Protein AF-V4A4U0-F1 (afdb_monomer)

Organism: Lottia gigantea (NCBI:txid225164)

Mean predicted aligned error: 4.04 Å

Solvent-accessible surface area (backbone atoms only — not comparable to full-atom values): 6486 Å² total; per-residue (Å²): 119,60,67,69,60,18,45,53,51,16,53,51,46,41,58,28,31,86,70,46,93,66,57,45,63,64,57,49,48,54,53,67,73,70,49,55,46,71,39,45,47,49,17,46,56,42,26,28,71,74,68,74,44,55,65,66,59,54,42,62,77,62,48,65,70,68,62,33,55,50,54,50,49,48,54,38,43,41,74,38,45,69,58,42,51,51,51,51,47,50,62,26,56,70,50,96,63,65,43,54,73,61,41,52,52,48,54,68,76,31,53,88,76,73,72,116

Sequence (116 aa):
IDRDQAQQDAEKLYAAGEQKFGTDESAFIEVLALRNFYQLTAVFDEYQKLAGKDILESIDSEMSGNIESGLKAIVRSARNRPEYFAYKLYKAMRLAGTNDSTLIRIIVSRSEVILI

pLDDT: mean 92.98, std 7.69, range [46.5, 98.5]

InterPro domains:
  IPR001464 Annexin [PR00196] (13-39)
  IPR001464 Annexin [PR00196] (93-113)
  IPR018502 Annexin repeat [PF00191] (8-74)
  IPR018502 Annexin repeat [PF00191] (84-112)
  IPR018502 Annexin repeat [PS51897] (4-76)
  IPR018502 Annexin repeat [PS51897] (80-116)
  IPR018502 Annexin repeat [SM00335] (22-74)
  IPR037104 Annexin superfamily [G3DSA:1.10.220.10] (1-80)
  IPR037104 Annexin superfamily [G3DSA:1.10.220.10] (81-115)
  IPR037104 Annexin superfamily [SSF47874] (1-114)

Structure (mmCIF, N/CA/C/O backbone):
data_AF-V4A4U0-F1
#
_entry.id   AF-V4A4U0-F1
#
loop_
_atom_site.group_PDB
_atom_site.id
_atom_site.type_symbol
_atom_site.label_atom_id
_atom_site.label_alt_id
_atom_site.label_comp_id
_atom_site.label_asym_id
_atom_site.label_entity_id
_atom_site.label_seq_id
_atom_site.pdbx_PDB_ins_code
_atom_site.Cartn_x
_atom_site.Cartn_y
_atom_site.Cartn_z
_atom_site.occupancy
_atom_site.B_iso_or_equiv
_atom_site.auth_seq_id
_atom_site.auth_comp_id
_atom_site.auth_asym_id
_atom_site.auth_atom_id
_atom_site.pdbx_PDB_model_num
ATOM 1 N N . ILE A 1 1 ? -0.250 -17.536 7.000 1.00 90.06 1 ILE A N 1
ATOM 2 C CA . ILE A 1 1 ? -1.282 -16.483 7.120 1.00 90.06 1 ILE A CA 1
ATOM 3 C C . ILE A 1 1 ? -1.871 -16.648 8.504 1.00 90.06 1 ILE A C 1
ATOM 5 O O . ILE A 1 1 ? -2.295 -17.754 8.816 1.00 90.06 1 ILE A O 1
ATOM 9 N N . ASP A 1 2 ? -1.815 -15.605 9.317 1.00 97.06 2 ASP A N 1
ATOM 10 C CA . ASP A 1 2 ? -2.394 -15.560 10.658 1.00 97.06 2 ASP A CA 1
ATOM 11 C C . ASP A 1 2 ? -3.747 -14.841 10.568 1.00 97.06 2 ASP A C 1
ATOM 13 O O . ASP A 1 2 ? -3.808 -13.687 10.142 1.00 97.06 2 ASP A O 1
ATOM 17 N N . ARG A 1 3 ? -4.843 -15.547 10.859 1.00 96.56 3 ARG A N 1
ATOM 18 C CA . ARG A 1 3 ? -6.201 -15.011 10.671 1.00 96.56 3 ARG A CA 1
ATOM 19 C C . ARG A 1 3 ? -6.577 -14.009 11.757 1.00 96.56 3 ARG A C 1
ATOM 21 O O . ARG A 1 3 ? -7.183 -12.994 11.429 1.00 96.56 3 ARG A O 1
ATOM 28 N N . ASP A 1 4 ? -6.147 -14.244 12.989 1.00 97.50 4 ASP A N 1
ATOM 29 C CA . ASP A 1 4 ? -6.439 -13.355 14.112 1.00 97.50 4 ASP A CA 1
ATOM 30 C C . ASP A 1 4 ? -5.676 -12.040 13.941 1.00 97.50 4 ASP A C 1
ATOM 32 O O . ASP A 1 4 ? -6.248 -10.960 14.079 1.00 97.50 4 ASP A O 1
ATOM 36 N N . GLN A 1 5 ? -4.407 -12.111 13.519 1.00 97.69 5 GLN A N 1
ATOM 37 C CA . GLN A 1 5 ? -3.636 -10.913 13.185 1.00 97.69 5 GLN A CA 1
ATOM 38 C C . GLN A 1 5 ? -4.231 -10.166 11.985 1.00 97.69 5 GLN A C 1
ATOM 40 O O . GLN A 1 5 ? -4.203 -8.938 11.961 1.00 97.69 5 GLN A O 1
ATOM 45 N N . ALA A 1 6 ? -4.768 -10.880 10.987 1.00 98.25 6 ALA A N 1
ATOM 46 C CA . ALA A 1 6 ? -5.408 -10.242 9.837 1.00 98.25 6 ALA A CA 1
ATOM 47 C C . ALA A 1 6 ? -6.650 -9.443 10.249 1.00 98.25 6 ALA A C 1
ATOM 49 O O . ALA A 1 6 ? -6.823 -8.315 9.791 1.00 98.25 6 ALA A O 1
ATOM 50 N N . GLN A 1 7 ? -7.467 -10.004 11.141 1.00 98.19 7 GLN A N 1
ATOM 51 C CA . GLN A 1 7 ? -8.622 -9.313 11.700 1.00 98.19 7 GLN A CA 1
ATOM 52 C C . GLN A 1 7 ? -8.195 -8.092 12.527 1.00 98.19 7 GLN A C 1
ATOM 54 O O . GLN A 1 7 ? -8.714 -7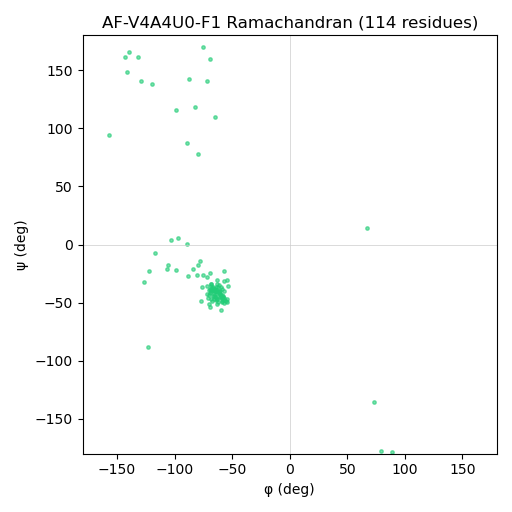.003 12.302 1.00 98.19 7 GLN A O 1
ATOM 59 N N . GLN A 1 8 ? -7.209 -8.234 13.418 1.00 98.25 8 GLN A N 1
ATOM 60 C CA . GLN A 1 8 ? -6.710 -7.117 14.234 1.00 98.25 8 GLN A CA 1
ATOM 61 C C . GLN A 1 8 ? -6.141 -5.977 13.380 1.00 98.25 8 GLN A C 1
ATOM 63 O O . GLN A 1 8 ? -6.403 -4.803 13.637 1.00 98.25 8 GLN A O 1
ATOM 68 N N . ASP A 1 9 ? -5.370 -6.309 12.343 1.00 98.38 9 ASP A N 1
ATOM 69 C CA . ASP A 1 9 ? -4.825 -5.319 11.415 1.00 98.38 9 ASP A CA 1
ATOM 70 C C . ASP A 1 9 ? -5.948 -4.629 10.621 1.00 98.38 9 ASP A C 1
ATOM 72 O O . ASP A 1 9 ? -5.894 -3.419 10.406 1.00 98.38 9 ASP A O 1
ATOM 76 N N . ALA A 1 10 ? -6.986 -5.366 10.214 1.00 98.12 10 ALA A N 1
ATOM 77 C CA . ALA A 1 10 ? -8.143 -4.805 9.520 1.00 98.12 10 ALA A CA 1
ATOM 78 C C . ALA A 1 10 ? -8.953 -3.855 10.418 1.00 98.12 10 ALA A C 1
ATOM 80 O O . ALA A 1 10 ? -9.296 -2.754 9.988 1.00 98.12 10 ALA A O 1
ATOM 81 N N . GLU A 1 11 ? -9.196 -4.234 11.674 1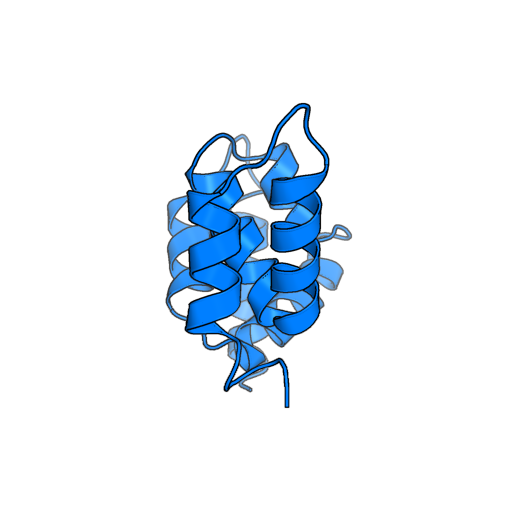.00 97.81 11 GLU A N 1
ATOM 82 C CA . GLU A 1 11 ? -9.831 -3.378 12.684 1.00 97.81 11 GLU A CA 1
ATOM 83 C C . GLU A 1 11 ? -9.005 -2.110 12.932 1.00 97.81 11 GLU A C 1
ATOM 85 O O . GLU A 1 11 ? -9.552 -1.006 12.958 1.00 97.81 11 GLU A O 1
ATOM 90 N N . LYS A 1 12 ? -7.674 -2.243 13.024 1.00 97.56 12 LYS A N 1
ATOM 91 C CA . LYS A 1 12 ? -6.752 -1.109 13.158 1.00 97.56 12 LYS A CA 1
ATOM 92 C C . LYS A 1 12 ? -6.844 -0.155 11.969 1.00 97.56 12 LYS A C 1
ATOM 94 O O . LYS A 1 12 ? -6.915 1.052 12.178 1.00 97.56 12 LYS A O 1
ATOM 99 N N . LEU A 1 13 ? -6.865 -0.667 10.737 1.00 97.12 13 LEU A N 1
ATOM 100 C CA . LEU A 1 13 ? -7.022 0.155 9.532 1.00 97.12 13 LEU A CA 1
ATOM 101 C C . LEU A 1 13 ? -8.393 0.840 9.478 1.00 97.12 13 LEU A C 1
ATOM 103 O O . LEU A 1 13 ? -8.485 2.006 9.099 1.00 97.12 13 LEU A O 1
ATOM 107 N N . TYR A 1 14 ? -9.456 0.140 9.873 1.00 96.56 14 TYR A N 1
ATOM 108 C CA . TYR A 1 14 ? -10.809 0.694 9.890 1.00 96.56 14 TYR A CA 1
ATOM 109 C C . TYR A 1 14 ? -10.931 1.834 10.910 1.00 96.56 14 TYR A C 1
ATOM 111 O O . TYR A 1 14 ? -11.398 2.923 10.575 1.00 96.56 14 TYR A O 1
ATOM 119 N N . ALA A 1 15 ? -10.399 1.632 12.118 1.00 95.81 15 ALA A N 1
ATOM 120 C CA . ALA A 1 15 ? -10.302 2.667 13.143 1.00 95.81 15 ALA A CA 1
ATOM 121 C C . ALA A 1 15 ? -9.393 3.842 12.725 1.00 95.81 15 ALA A C 1
ATOM 123 O O . ALA A 1 15 ? -9.580 4.983 13.157 1.00 95.81 15 ALA A O 1
ATOM 124 N N . ALA A 1 16 ? -8.381 3.569 11.896 1.00 94.94 16 ALA A N 1
ATOM 125 C CA . ALA A 1 16 ? -7.411 4.552 11.431 1.00 94.94 16 ALA A CA 1
ATOM 126 C C . ALA A 1 16 ? -7.896 5.444 10.277 1.00 94.94 16 ALA A C 1
ATOM 128 O O . ALA A 1 16 ? -7.290 6.496 10.073 1.00 94.94 16 ALA A O 1
ATOM 129 N N . GLY A 1 17 ? -8.953 5.057 9.567 1.00 92.75 17 GLY A N 1
ATOM 130 C CA . GLY A 1 17 ? -9.581 5.865 8.520 1.00 92.75 17 GLY A CA 1
ATOM 131 C C . GLY A 1 17 ? -11.060 6.082 8.815 1.00 92.75 17 GLY A C 1
ATOM 132 O O . GLY A 1 17 ? -11.432 7.021 9.507 1.00 92.75 17 GLY A O 1
ATOM 133 N N . GLU A 1 18 ? -11.898 5.158 8.349 1.00 91.12 18 GLU A N 1
ATOM 134 C CA . GLU A 1 18 ? -13.360 5.301 8.274 1.00 91.12 18 GLU A CA 1
ATOM 135 C C . GLU A 1 18 ? -14.075 5.599 9.619 1.00 91.12 18 GLU A C 1
ATOM 137 O O . GLU A 1 18 ? -15.180 6.136 9.606 1.00 91.12 18 GLU A O 1
ATOM 142 N N . GLN A 1 19 ? -13.494 5.282 10.789 1.00 88.94 19 GLN A N 1
ATOM 143 C CA . GLN A 1 19 ? -14.115 5.594 12.097 1.00 88.94 19 GLN A CA 1
ATOM 144 C C . GLN A 1 19 ? -13.768 6.971 12.682 1.00 88.94 19 GLN A C 1
ATOM 146 O O . GLN A 1 19 ? -14.218 7.292 13.787 1.00 88.94 19 GLN A O 1
ATOM 151 N N . LYS A 1 20 ? -12.967 7.795 12.006 1.00 86.69 20 LYS A N 1
ATOM 152 C CA . LYS A 1 20 ? -12.604 9.125 12.510 1.00 86.69 20 LYS A CA 1
ATOM 153 C C . LYS A 1 20 ? -12.600 10.175 11.409 1.00 86.69 20 LYS A C 1
ATOM 155 O O . LYS A 1 20 ? -12.650 9.877 10.227 1.00 86.69 20 LYS A O 1
ATOM 160 N N . PHE A 1 21 ? -12.584 11.437 11.831 1.00 81.75 21 PHE A N 1
ATOM 161 C CA . PHE A 1 21 ? -12.435 12.555 10.912 1.00 81.75 21 PHE A CA 1
ATOM 162 C C . PHE A 1 21 ? -10.951 12.762 10.587 1.00 81.75 21 PHE A C 1
ATOM 164 O O . PHE A 1 21 ? -10.157 13.060 11.485 1.00 81.75 21 PHE A O 1
ATOM 171 N N . GLY A 1 22 ? -10.600 12.621 9.309 1.00 80.62 22 GLY A N 1
ATOM 172 C CA . GLY A 1 22 ? -9.214 12.562 8.844 1.00 80.62 22 GLY A CA 1
ATOM 173 C C . GLY A 1 22 ? -8.599 11.179 9.059 1.00 80.62 22 GLY A C 1
ATOM 174 O O . GLY A 1 22 ? -9.250 10.275 9.568 1.00 80.62 22 GLY A O 1
ATOM 175 N N . THR A 1 23 ? -7.323 11.015 8.710 1.00 88.62 23 THR A N 1
ATOM 176 C CA . THR A 1 23 ? -6.697 9.688 8.665 1.00 88.62 23 THR A CA 1
ATOM 177 C C . THR A 1 23 ? -5.380 9.610 9.414 1.00 88.62 23 THR A C 1
ATOM 179 O O . THR A 1 23 ? -4.551 10.517 9.383 1.00 88.62 23 THR A O 1
ATOM 182 N N . ASP A 1 24 ? -5.182 8.484 10.098 1.00 91.88 24 ASP A N 1
ATOM 183 C CA . ASP A 1 24 ? -3.901 8.117 10.691 1.00 91.88 24 ASP A CA 1
ATOM 184 C C . ASP A 1 24 ? -3.073 7.332 9.681 1.00 91.88 24 ASP A C 1
ATOM 186 O O . ASP A 1 24 ? -3.082 6.101 9.619 1.00 91.88 24 ASP A O 1
ATOM 190 N N . GLU A 1 25 ? -2.339 8.098 8.882 1.00 92.25 25 GLU A N 1
ATOM 191 C CA . GLU A 1 25 ? -1.395 7.599 7.888 1.00 92.25 25 GLU A CA 1
ATOM 192 C C . GLU A 1 25 ? -0.357 6.640 8.491 1.00 92.25 25 GLU A C 1
ATOM 194 O O . GLU A 1 25 ? 0.081 5.704 7.820 1.00 92.25 25 GLU A O 1
ATOM 199 N N . SER A 1 26 ? 0.014 6.822 9.765 1.00 93.88 26 SER A N 1
ATOM 200 C CA . SER A 1 26 ? 1.042 6.003 10.415 1.00 93.88 26 SER A CA 1
ATOM 201 C C . SER A 1 26 ? 0.556 4.576 10.645 1.00 93.88 26 SER A C 1
ATOM 203 O O . SER A 1 26 ? 1.312 3.636 10.407 1.00 93.88 26 SER A O 1
ATOM 205 N N . ALA A 1 27 ? -0.711 4.391 11.025 1.00 95.44 27 ALA A N 1
ATOM 206 C CA . ALA A 1 27 ? -1.304 3.061 11.160 1.00 95.44 27 ALA A CA 1
ATOM 207 C C . ALA A 1 27 ? -1.371 2.317 9.815 1.00 95.44 27 ALA A C 1
ATOM 209 O O . ALA A 1 27 ? -1.063 1.124 9.755 1.00 95.44 27 ALA A O 1
ATOM 210 N N . PHE A 1 28 ? -1.708 3.021 8.727 1.00 96.44 28 PHE A N 1
ATOM 211 C CA . PHE A 1 28 ? -1.667 2.447 7.379 1.00 96.44 28 PHE A CA 1
ATOM 212 C C . PHE A 1 28 ? -0.244 2.057 6.980 1.00 96.44 28 PHE A C 1
ATOM 214 O O . PHE A 1 28 ? -0.028 0.938 6.517 1.00 96.44 28 PHE A O 1
ATOM 221 N N . ILE A 1 29 ? 0.741 2.935 7.192 1.00 95.75 29 ILE A N 1
ATOM 222 C CA . ILE A 1 29 ? 2.148 2.627 6.907 1.00 95.75 29 ILE A CA 1
ATOM 223 C C . ILE A 1 29 ? 2.602 1.404 7.708 1.00 95.75 29 ILE A C 1
ATOM 225 O O . ILE A 1 29 ? 3.207 0.500 7.140 1.00 95.75 29 ILE A O 1
ATOM 229 N N . GLU A 1 30 ? 2.297 1.344 9.003 1.00 96.31 30 GLU A N 1
ATOM 230 C CA . GLU A 1 30 ? 2.714 0.248 9.876 1.00 96.31 30 GLU A CA 1
ATOM 231 C C . GLU A 1 30 ? 2.186 -1.105 9.383 1.00 96.31 30 GLU A C 1
ATOM 233 O O . GLU A 1 30 ? 2.954 -2.058 9.248 1.00 96.31 30 GLU A O 1
ATOM 238 N N . VAL A 1 31 ? 0.895 -1.193 9.057 1.00 97.25 31 VAL A N 1
ATOM 239 C CA . VAL A 1 31 ? 0.302 -2.446 8.573 1.00 97.25 31 VAL A CA 1
ATOM 240 C C . VAL A 1 31 ? 0.818 -2.785 7.172 1.00 97.25 31 VAL A C 1
ATOM 242 O O . VAL A 1 31 ? 1.314 -3.892 6.950 1.00 97.25 31 VAL A O 1
ATOM 245 N N . LEU A 1 32 ? 0.755 -1.843 6.222 1.00 96.62 32 LEU A N 1
ATOM 246 C CA . LEU A 1 32 ? 1.091 -2.113 4.820 1.00 96.62 32 LEU A CA 1
ATOM 247 C C . LEU A 1 32 ? 2.593 -2.316 4.574 1.00 96.62 32 LEU A C 1
ATOM 249 O O . LEU A 1 32 ? 2.951 -3.034 3.642 1.00 96.62 32 LEU A O 1
ATOM 253 N N . ALA A 1 33 ? 3.479 -1.728 5.380 1.00 94.81 33 ALA A N 1
ATOM 254 C CA . ALA A 1 33 ? 4.924 -1.876 5.200 1.00 94.81 33 ALA A CA 1
ATOM 255 C C . ALA A 1 33 ? 5.516 -3.092 5.929 1.00 94.81 33 ALA A C 1
ATOM 257 O O . ALA A 1 33 ? 6.549 -3.605 5.498 1.00 94.81 33 ALA A O 1
ATOM 258 N N . LEU A 1 34 ? 4.901 -3.557 7.025 1.00 94.56 34 LEU A N 1
ATOM 259 C CA . LEU A 1 34 ? 5.484 -4.611 7.869 1.00 94.56 34 LEU A CA 1
ATOM 260 C C . LEU A 1 34 ? 4.935 -6.011 7.588 1.00 94.56 34 LEU A C 1
ATOM 262 O O . LEU A 1 34 ? 5.577 -7.004 7.936 1.00 94.56 34 LEU A O 1
ATOM 266 N N . ARG A 1 35 ? 3.744 -6.131 6.995 1.00 96.38 35 ARG A N 1
ATOM 267 C CA . ARG A 1 35 ? 3.135 -7.436 6.710 1.00 96.38 35 ARG A CA 1
ATOM 268 C C . ARG A 1 35 ? 3.583 -7.969 5.349 1.00 96.38 35 ARG A C 1
ATOM 270 O O . ARG A 1 35 ? 3.714 -7.239 4.372 1.00 96.38 35 ARG A O 1
ATOM 277 N N . ASN A 1 36 ? 3.786 -9.283 5.267 1.00 96.56 36 ASN A N 1
ATOM 278 C CA . ASN A 1 36 ? 4.050 -9.943 3.987 1.00 96.56 36 ASN A CA 1
ATOM 279 C C . ASN A 1 36 ? 2.789 -9.943 3.097 1.00 96.56 36 ASN A C 1
ATOM 281 O O . ASN A 1 36 ? 1.669 -9.838 3.592 1.00 96.56 36 ASN A O 1
ATOM 285 N N . PHE A 1 37 ? 2.952 -10.123 1.785 1.00 95.94 37 PHE A N 1
ATOM 286 C CA . PHE A 1 37 ? 1.840 -9.992 0.833 1.00 95.94 37 PHE A CA 1
ATOM 287 C C . PHE A 1 37 ? 0.697 -11.000 1.022 1.00 95.94 37 PHE A C 1
ATOM 289 O O 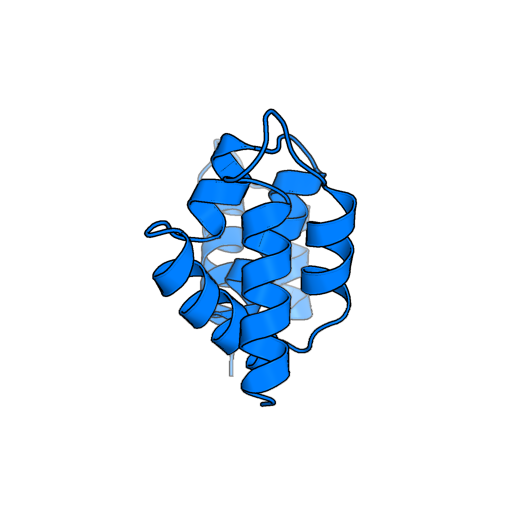. PHE A 1 37 ? -0.463 -10.640 0.819 1.00 95.94 37 PHE A O 1
ATOM 296 N N . TYR A 1 38 ? 0.989 -12.233 1.447 1.00 96.25 38 TYR A N 1
ATOM 297 C CA . TYR A 1 38 ? -0.063 -13.216 1.729 1.00 96.25 38 TYR A CA 1
ATOM 298 C C . TYR A 1 38 ? -0.897 -12.799 2.941 1.00 96.25 38 TYR A C 1
ATOM 300 O O . TYR A 1 38 ? -2.116 -12.943 2.933 1.00 96.25 38 TYR A O 1
ATOM 308 N N . GLN A 1 39 ? -0.242 -12.246 3.964 1.00 98.06 39 GLN A N 1
ATOM 309 C CA . GLN A 1 39 ? -0.919 -11.687 5.127 1.00 98.06 39 GLN A CA 1
ATOM 310 C C . GLN A 1 39 ? -1.750 -10.460 4.748 1.00 98.06 39 GLN A C 1
ATOM 312 O O . GLN A 1 39 ? -2.917 -10.398 5.108 1.00 98.06 39 GLN A O 1
ATOM 317 N N . LEU A 1 40 ? -1.187 -9.528 3.973 1.00 98.12 40 LEU A N 1
ATOM 318 C CA . LEU A 1 40 ? -1.897 -8.326 3.525 1.00 98.12 40 LEU A CA 1
ATOM 319 C C . LEU A 1 40 ? -3.154 -8.649 2.724 1.00 98.12 40 LEU A C 1
ATOM 321 O O . LEU A 1 40 ? -4.168 -7.993 2.910 1.00 98.12 40 LEU A O 1
ATOM 325 N N . THR A 1 41 ? -3.115 -9.681 1.883 1.00 97.06 41 THR A N 1
ATOM 326 C CA . THR A 1 41 ? -4.310 -10.113 1.144 1.00 97.06 41 THR A CA 1
ATOM 327 C C . THR A 1 41 ? -5.431 -10.510 2.108 1.00 97.06 41 THR A C 1
ATOM 329 O O . THR A 1 41 ? -6.547 -10.026 1.964 1.00 97.06 41 THR A O 1
ATOM 332 N N . ALA A 1 42 ? -5.117 -11.281 3.156 1.00 98.00 42 ALA A N 1
ATOM 333 C CA . ALA A 1 42 ? -6.094 -11.624 4.189 1.00 98.00 42 ALA A CA 1
ATOM 334 C C . ALA A 1 42 ? -6.575 -10.396 4.986 1.00 98.00 42 ALA A C 1
ATOM 336 O O . ALA A 1 42 ? -7.758 -10.306 5.293 1.00 98.00 42 ALA A O 1
ATOM 337 N N . VAL A 1 43 ? -5.688 -9.438 5.287 1.00 98.50 43 VAL A N 1
ATOM 338 C CA . VAL A 1 43 ? -6.062 -8.165 5.932 1.00 98.50 43 VAL A CA 1
ATOM 339 C C . VAL A 1 43 ? -7.055 -7.389 5.069 1.00 98.50 43 VAL A C 1
ATOM 341 O O . VAL A 1 43 ? -8.034 -6.872 5.590 1.00 98.50 43 VAL A O 1
ATOM 344 N N . PHE A 1 44 ? -6.835 -7.311 3.754 1.00 98.00 44 PHE A N 1
ATOM 345 C CA . PHE A 1 44 ? -7.731 -6.590 2.848 1.00 98.00 44 PHE A CA 1
ATOM 346 C C . PHE A 1 44 ? -9.103 -7.258 2.741 1.00 98.00 44 PHE A C 1
ATOM 348 O O . PHE A 1 44 ? -10.107 -6.551 2.687 1.00 98.00 44 PHE A O 1
ATOM 355 N N . ASP A 1 45 ? -9.149 -8.592 2.759 1.00 97.62 45 ASP A N 1
ATOM 356 C CA . ASP A 1 45 ? -10.406 -9.344 2.770 1.00 97.62 45 ASP A CA 1
ATOM 357 C C . ASP A 1 45 ? -11.203 -9.079 4.057 1.00 97.62 45 ASP A C 1
ATOM 359 O O . ASP A 1 45 ? -12.408 -8.836 3.997 1.00 97.62 45 ASP A O 1
ATOM 363 N N . GLU A 1 46 ? -10.554 -9.098 5.229 1.00 98.25 46 GLU A N 1
ATOM 364 C CA . GLU A 1 46 ? -11.226 -8.767 6.495 1.00 98.25 46 GLU A CA 1
ATOM 365 C C . GLU A 1 46 ? -11.617 -7.285 6.561 1.00 98.25 46 GLU A C 1
ATOM 367 O O . GLU A 1 46 ? -12.726 -6.956 6.981 1.00 98.25 46 GLU A O 1
ATOM 372 N N . TYR A 1 47 ? -10.764 -6.386 6.065 1.00 98.25 47 TYR A N 1
ATOM 373 C CA . TYR A 1 47 ? -11.062 -4.956 5.990 1.00 98.25 47 TYR A CA 1
ATOM 374 C C . TYR A 1 47 ? -12.315 -4.691 5.162 1.00 98.25 47 TYR A C 1
ATOM 376 O O . TYR A 1 47 ? -13.190 -3.951 5.599 1.00 98.25 47 TYR A O 1
ATOM 384 N N . GLN A 1 48 ? -12.446 -5.335 3.999 1.00 97.62 48 GLN A N 1
ATOM 385 C CA . GLN A 1 48 ? -13.617 -5.170 3.144 1.00 97.62 48 GLN A CA 1
ATOM 386 C C . GLN A 1 48 ? -14.908 -5.627 3.839 1.00 97.62 48 GLN A C 1
ATOM 388 O O . GLN A 1 48 ? -15.946 -4.987 3.674 1.00 97.62 48 GLN A O 1
ATOM 393 N N . LYS A 1 49 ? -14.857 -6.696 4.646 1.00 97.06 49 LYS A N 1
ATOM 394 C CA . LYS A 1 49 ? -16.014 -7.144 5.440 1.00 97.06 49 LYS A CA 1
ATOM 395 C C . LYS A 1 49 ? -16.391 -6.147 6.538 1.00 97.06 49 LYS A C 1
ATOM 397 O O . LYS A 1 49 ? -17.577 -5.978 6.798 1.00 97.06 49 LYS A O 1
ATOM 402 N N . LEU A 1 50 ? -15.405 -5.510 7.173 1.00 95.88 50 LEU A N 1
ATOM 403 C CA . LEU A 1 50 ? -15.617 -4.547 8.261 1.00 95.88 50 LEU A CA 1
ATOM 404 C C . LEU A 1 50 ? -16.083 -3.178 7.750 1.00 95.88 50 LEU A C 1
ATOM 406 O O . LEU A 1 50 ? -17.056 -2.627 8.257 1.00 95.88 50 LEU A O 1
ATOM 410 N N . ALA A 1 51 ? -15.394 -2.636 6.746 1.00 93.88 51 ALA A N 1
ATOM 411 C CA . ALA A 1 51 ? -15.632 -1.298 6.215 1.00 93.88 51 ALA A CA 1
ATOM 412 C C . ALA A 1 51 ? -16.756 -1.253 5.170 1.00 93.88 51 ALA A C 1
ATOM 414 O O . ALA A 1 51 ? -17.299 -0.186 4.895 1.00 93.88 51 ALA A O 1
ATOM 415 N N . GLY A 1 52 ? -17.084 -2.392 4.546 1.00 95.50 52 GLY A N 1
ATOM 416 C CA . GLY A 1 52 ? -18.007 -2.447 3.408 1.00 95.50 52 GLY A CA 1
ATOM 417 C C . GLY A 1 52 ? -17.466 -1.771 2.140 1.00 95.50 52 GLY A C 1
ATOM 418 O O . GLY A 1 52 ? -18.231 -1.511 1.214 1.00 95.50 52 GLY A O 1
ATOM 419 N N . LYS A 1 53 ? -16.161 -1.477 2.103 1.00 94.31 53 LYS A N 1
ATOM 420 C CA . LYS A 1 53 ? -15.475 -0.676 1.084 1.00 94.31 53 LYS A CA 1
ATOM 421 C C . LYS A 1 53 ? -14.100 -1.271 0.784 1.00 94.31 53 LYS A C 1
ATOM 423 O O . LYS A 1 53 ? -13.486 -1.883 1.661 1.00 94.31 53 LYS A O 1
ATOM 428 N N . ASP A 1 54 ? -13.620 -1.135 -0.452 1.00 96.38 54 ASP A N 1
ATOM 429 C CA . ASP A 1 54 ? -12.285 -1.629 -0.799 1.00 96.38 54 ASP A CA 1
ATOM 430 C C . ASP A 1 54 ? -11.200 -0.753 -0.159 1.00 96.38 54 ASP A C 1
ATOM 432 O O . ASP A 1 54 ? -11.292 0.473 -0.162 1.00 96.38 54 ASP A O 1
ATOM 436 N N . ILE A 1 55 ? -10.116 -1.366 0.325 1.00 96.88 55 ILE A N 1
ATOM 437 C CA . ILE A 1 55 ? -9.000 -0.625 0.929 1.00 96.88 55 ILE A CA 1
ATOM 438 C C . ILE A 1 55 ? -8.399 0.424 -0.024 1.00 96.88 55 ILE A C 1
ATOM 440 O O . ILE A 1 55 ? -7.936 1.466 0.433 1.00 96.88 55 ILE A O 1
ATOM 444 N N . LEU A 1 56 ? -8.412 0.191 -1.346 1.00 96.75 56 LEU A N 1
ATOM 445 C CA . LEU A 1 56 ? -7.960 1.191 -2.317 1.00 96.75 56 LEU A CA 1
ATOM 446 C C . LEU A 1 56 ? -8.878 2.410 -2.327 1.00 96.75 56 LEU A C 1
ATOM 448 O O . LEU A 1 56 ? -8.385 3.523 -2.430 1.00 96.75 56 LEU A O 1
ATOM 452 N N . GLU A 1 57 ? -10.189 2.215 -2.212 1.00 95.81 57 GLU A N 1
ATOM 453 C CA . GLU A 1 57 ? -11.146 3.321 -2.177 1.00 95.81 57 GLU A CA 1
ATOM 454 C C . GLU A 1 57 ? -10.999 4.134 -0.889 1.00 95.81 57 GLU A C 1
ATOM 456 O O . GLU A 1 57 ? -11.161 5.351 -0.913 1.00 95.81 57 GLU A O 1
ATOM 461 N N . SER A 1 58 ? -10.687 3.481 0.234 1.00 94.56 58 SER A N 1
ATOM 462 C CA . SER A 1 58 ? -10.410 4.171 1.498 1.00 94.56 58 SER A CA 1
ATOM 463 C C . SER A 1 58 ? -9.106 4.960 1.438 1.00 94.56 58 SER A C 1
ATOM 465 O O . SER A 1 58 ? -9.075 6.105 1.868 1.00 94.56 58 SER A O 1
ATOM 467 N N . ILE A 1 59 ? -8.051 4.414 0.824 1.00 95.56 59 ILE A N 1
ATOM 468 C CA . ILE A 1 59 ? -6.814 5.173 0.583 1.00 95.56 59 ILE A CA 1
ATOM 469 C C . ILE A 1 59 ? -7.085 6.387 -0.326 1.00 95.56 59 ILE A C 1
ATOM 471 O O . ILE A 1 59 ? -6.557 7.463 -0.061 1.00 95.56 59 ILE A O 1
ATOM 475 N N . ASP A 1 60 ? -7.926 6.241 -1.356 1.00 94.38 60 ASP A N 1
ATOM 476 C CA . ASP A 1 60 ? -8.254 7.322 -2.301 1.00 94.38 60 ASP A CA 1
ATOM 477 C C . ASP A 1 60 ? -9.065 8.455 -1.668 1.00 94.38 60 ASP A C 1
ATOM 479 O O . ASP A 1 60 ? -8.911 9.607 -2.069 1.00 94.38 60 ASP A O 1
ATOM 483 N N . SER A 1 61 ? -9.945 8.148 -0.711 1.00 91.31 61 SER A N 1
ATOM 484 C CA . SER A 1 61 ? -10.755 9.173 -0.043 1.00 91.31 61 SER A CA 1
ATOM 485 C C . SER A 1 61 ? -10.008 9.906 1.066 1.00 91.31 61 SER A C 1
ATOM 487 O O . SER A 1 61 ? -10.351 11.044 1.372 1.00 91.31 61 SER A O 1
ATOM 489 N N . GLU A 1 62 ? -9.005 9.265 1.662 1.00 89.50 62 GLU A N 1
ATOM 490 C CA . GLU A 1 62 ? -8.380 9.731 2.899 1.00 89.50 62 GLU A CA 1
ATOM 491 C C . GLU A 1 62 ? -6.984 10.336 2.724 1.00 89.50 62 GLU A C 1
ATOM 493 O O . GLU A 1 62 ? -6.512 11.070 3.592 1.00 89.50 62 GLU A O 1
ATOM 498 N N . MET A 1 63 ? -6.292 10.022 1.627 1.00 92.38 63 MET A N 1
ATOM 499 C CA . MET A 1 63 ? -4.887 10.379 1.436 1.00 92.38 63 MET A CA 1
ATOM 500 C C . MET A 1 63 ? -4.647 11.019 0.075 1.00 92.38 63 MET A C 1
ATOM 502 O O . MET A 1 63 ? -5.434 10.877 -0.855 1.00 92.38 63 MET A O 1
ATOM 506 N N . SER A 1 64 ? -3.519 11.721 -0.062 1.00 92.56 64 SER A N 1
ATOM 507 C CA . SER A 1 64 ? -3.134 12.320 -1.340 1.00 92.56 64 SER A CA 1
ATOM 508 C C . SER A 1 64 ? -1.628 12.278 -1.596 1.00 92.56 64 SER A C 1
ATOM 510 O O . SER A 1 64 ? -0.803 12.097 -0.699 1.00 92.56 64 SER A O 1
ATOM 512 N N . GLY A 1 65 ? -1.244 12.446 -2.860 1.00 94.50 65 GLY A N 1
ATOM 513 C CA . GLY A 1 65 ? 0.151 12.624 -3.251 1.00 94.50 65 GLY A CA 1
ATOM 514 C C . GLY A 1 65 ? 0.984 11.341 -3.161 1.00 94.50 65 GLY A C 1
ATOM 515 O O . GLY A 1 65 ? 0.598 10.275 -3.651 1.00 94.50 65 GLY A O 1
ATOM 516 N N . ASN A 1 66 ? 2.192 11.455 -2.602 1.00 94.00 66 ASN A N 1
ATOM 517 C CA . ASN A 1 66 ? 3.175 10.369 -2.637 1.00 94.00 66 ASN A CA 1
ATOM 518 C C . ASN A 1 66 ? 2.806 9.203 -1.717 1.00 94.00 6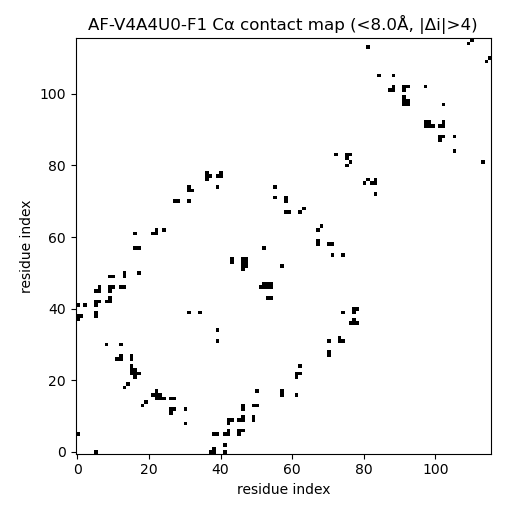6 ASN A C 1
ATOM 520 O O . ASN A 1 66 ? 3.059 8.053 -2.078 1.00 94.00 66 ASN A O 1
ATOM 524 N N . ILE A 1 67 ? 2.203 9.485 -0.559 1.00 93.75 67 ILE A N 1
ATOM 525 C CA . ILE A 1 67 ? 1.805 8.444 0.391 1.00 93.75 67 ILE A CA 1
ATOM 526 C C . ILE A 1 67 ? 0.664 7.592 -0.171 1.00 93.75 67 ILE A C 1
ATOM 528 O O . ILE A 1 67 ? 0.790 6.369 -0.218 1.00 93.75 67 ILE A O 1
ATOM 532 N N . GLU A 1 68 ? -0.366 8.233 -0.730 1.00 95.81 68 GLU A N 1
ATOM 533 C CA . GLU A 1 68 ? -1.468 7.569 -1.437 1.00 95.81 68 GLU A CA 1
ATOM 534 C C . GLU A 1 68 ? -0.922 6.659 -2.552 1.00 95.81 68 GLU A C 1
ATOM 536 O O . GLU A 1 68 ? -1.217 5.462 -2.625 1.00 95.81 68 GLU A O 1
ATOM 541 N N . SER A 1 69 ? -0.029 7.204 -3.387 1.00 95.38 69 SER A N 1
ATOM 542 C CA . SER A 1 69 ? 0.600 6.468 -4.488 1.00 95.38 69 SER A CA 1
ATOM 543 C C . SER A 1 69 ? 1.416 5.260 -4.010 1.00 95.38 69 SER A C 1
ATOM 545 O O . SER A 1 69 ? 1.395 4.207 -4.657 1.00 95.38 69 SER A O 1
ATOM 547 N N . GLY A 1 70 ? 2.140 5.402 -2.897 1.00 96.19 70 GLY A N 1
ATOM 548 C CA . GLY A 1 70 ? 2.950 4.345 -2.294 1.00 96.19 70 GLY A CA 1
ATOM 549 C C . GLY A 1 70 ? 2.102 3.210 -1.726 1.00 96.19 70 GLY A C 1
ATOM 550 O O . GLY A 1 70 ? 2.331 2.045 -2.057 1.00 96.19 70 GLY A O 1
ATOM 551 N N . LEU A 1 71 ? 1.074 3.534 -0.942 1.00 96.75 71 LEU A N 1
ATOM 552 C CA . LEU A 1 71 ? 0.189 2.537 -0.337 1.00 96.75 71 LEU A CA 1
ATOM 553 C C . LEU A 1 71 ? -0.613 1.781 -1.403 1.00 96.75 71 LEU A C 1
ATOM 555 O O . LEU A 1 71 ? -0.641 0.549 -1.389 1.00 96.75 71 LEU A O 1
ATOM 559 N N . LYS A 1 72 ? -1.148 2.473 -2.419 1.00 97.00 72 LYS A N 1
ATOM 560 C CA . LYS A 1 72 ? -1.822 1.820 -3.561 1.00 97.00 72 LYS A CA 1
ATOM 561 C C . LYS A 1 72 ? -0.891 0.881 -4.320 1.00 97.00 72 LYS A C 1
ATOM 563 O O . LYS A 1 72 ? -1.332 -0.168 -4.795 1.00 97.00 72 LYS A O 1
ATOM 568 N N . ALA A 1 73 ? 0.390 1.231 -4.452 1.00 96.62 73 ALA A N 1
ATOM 569 C CA . ALA A 1 73 ? 1.375 0.356 -5.079 1.00 96.62 73 ALA A CA 1
ATOM 570 C C . ALA A 1 73 ? 1.593 -0.930 -4.268 1.00 96.62 73 ALA A C 1
ATOM 572 O O . ALA A 1 73 ? 1.671 -2.003 -4.871 1.00 96.62 73 ALA A O 1
ATOM 573 N N . ILE A 1 74 ? 1.636 -0.846 -2.933 1.00 97.12 74 ILE A N 1
ATOM 574 C CA . ILE A 1 74 ? 1.738 -2.016 -2.048 1.00 97.12 74 ILE A CA 1
ATOM 575 C C . ILE A 1 74 ? 0.500 -2.902 -2.194 1.00 97.12 74 ILE A C 1
ATOM 577 O O . ILE A 1 74 ? 0.646 -4.088 -2.488 1.00 97.12 74 ILE A O 1
ATOM 581 N N . VAL A 1 75 ? -0.706 -2.333 -2.080 1.00 97.44 75 VAL A N 1
ATOM 582 C CA . VAL A 1 75 ? -1.968 -3.088 -2.200 1.00 97.44 75 VAL A CA 1
ATOM 583 C C . VAL A 1 75 ? -2.049 -3.818 -3.543 1.00 97.44 75 VAL A C 1
ATOM 585 O O . VAL A 1 75 ? -2.276 -5.027 -3.587 1.00 97.44 75 VAL A O 1
ATOM 588 N N . ARG A 1 76 ? -1.803 -3.112 -4.656 1.00 96.81 76 ARG A N 1
ATOM 589 C CA . ARG A 1 76 ? -1.832 -3.710 -6.003 1.00 96.81 76 ARG A CA 1
ATOM 590 C C . ARG A 1 76 ? -0.767 -4.791 -6.173 1.00 96.81 76 ARG A C 1
ATOM 592 O O . ARG A 1 76 ? -1.045 -5.826 -6.768 1.00 96.81 76 ARG A O 1
ATOM 599 N N . SER A 1 77 ? 0.430 -4.579 -5.625 1.00 95.19 77 SER A N 1
ATOM 600 C CA . SER A 1 77 ? 1.518 -5.564 -5.682 1.00 95.19 77 SER A CA 1
ATOM 601 C C . SER A 1 77 ? 1.232 -6.816 -4.856 1.00 95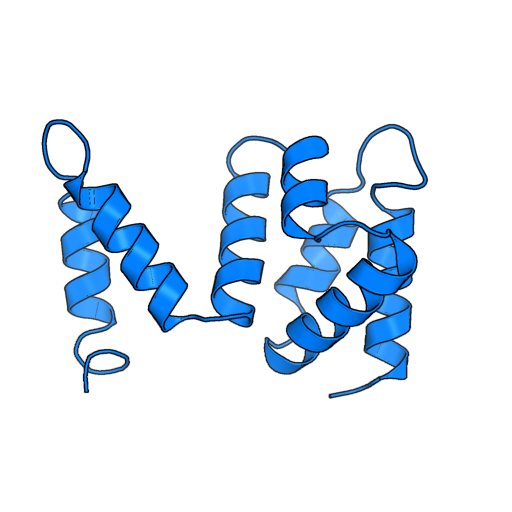.19 77 SER A C 1
ATOM 603 O O . SER A 1 77 ? 1.667 -7.899 -5.248 1.00 95.19 77 SER A O 1
ATOM 605 N N . ALA A 1 78 ? 0.534 -6.673 -3.727 1.00 95.75 78 ALA A N 1
ATOM 606 C CA . ALA A 1 78 ? 0.125 -7.788 -2.883 1.00 95.75 78 ALA A CA 1
ATOM 607 C C . ALA A 1 78 ? -0.962 -8.634 -3.559 1.00 95.75 78 ALA A C 1
ATOM 609 O O . ALA A 1 78 ? -0.850 -9.855 -3.566 1.00 95.75 78 ALA A O 1
ATOM 610 N N . ARG A 1 79 ? -1.957 -7.981 -4.180 1.00 94.88 79 ARG A N 1
ATOM 611 C CA . ARG A 1 79 ? -3.060 -8.644 -4.894 1.00 94.88 79 ARG A CA 1
ATOM 612 C C . ARG A 1 79 ? -2.598 -9.339 -6.171 1.00 94.88 79 ARG A C 1
ATOM 614 O O . ARG A 1 79 ? -2.865 -10.517 -6.369 1.00 94.88 79 ARG A O 1
ATOM 621 N N . ASN A 1 80 ? -1.917 -8.606 -7.049 1.00 94.44 80 ASN A N 1
ATOM 622 C CA . ASN A 1 80 ? -1.487 -9.122 -8.343 1.00 94.44 80 ASN A CA 1
ATOM 623 C C . ASN A 1 80 ? -0.292 -8.323 -8.874 1.00 94.44 80 ASN A C 1
ATOM 625 O O . ASN A 1 80 ? -0.418 -7.282 -9.527 1.00 94.44 80 ASN A O 1
ATOM 629 N N . ARG A 1 81 ? 0.911 -8.825 -8.589 1.00 92.81 81 ARG A N 1
ATOM 630 C CA . ARG A 1 81 ? 2.156 -8.163 -8.987 1.00 92.81 81 ARG A CA 1
ATOM 631 C C . ARG A 1 81 ? 2.324 -8.049 -10.513 1.00 92.81 81 ARG A C 1
ATOM 633 O O . ARG A 1 81 ? 2.678 -6.952 -10.950 1.00 92.81 81 ARG A O 1
ATOM 640 N N . PRO A 1 82 ? 2.098 -9.101 -11.329 1.00 93.31 82 PRO A N 1
ATOM 641 C CA . PRO A 1 82 ? 2.126 -8.970 -12.788 1.00 93.31 82 PRO A CA 1
ATOM 642 C C . PRO A 1 82 ? 1.184 -7.883 -13.314 1.00 93.31 82 PRO A C 1
ATOM 644 O O . PRO A 1 82 ? 1.611 -7.024 -14.085 1.00 93.31 82 PRO A O 1
ATOM 647 N N . GLU A 1 83 ? -0.062 -7.857 -12.840 1.00 94.00 83 GLU A N 1
ATOM 648 C CA . GLU A 1 83 ? -1.050 -6.851 -13.241 1.00 94.00 83 GLU A CA 1
ATOM 649 C C . GLU A 1 83 ? -0.630 -5.431 -12.845 1.00 94.00 83 GLU A C 1
ATOM 651 O O . GLU A 1 83 ? -0.747 -4.501 -13.647 1.00 94.00 83 GLU A O 1
ATOM 656 N N . TYR A 1 84 ? -0.065 -5.246 -11.646 1.00 94.88 84 TYR A N 1
ATOM 657 C CA . TYR A 1 84 ? 0.465 -3.949 -11.226 1.00 94.88 84 TYR A CA 1
ATOM 658 C C . TYR A 1 84 ? 1.538 -3.429 -12.195 1.00 94.88 84 TYR A C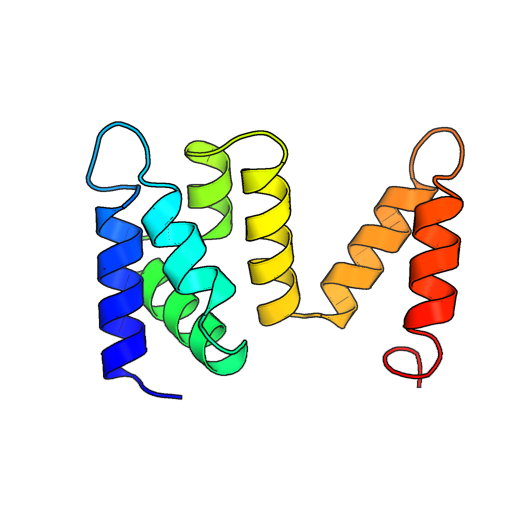 1
ATOM 660 O O . TYR A 1 84 ? 1.483 -2.269 -12.615 1.00 94.88 84 TYR A O 1
ATOM 668 N N . PHE A 1 85 ? 2.492 -4.275 -12.594 1.00 94.00 85 PHE A N 1
ATOM 669 C CA . PHE A 1 85 ? 3.526 -3.876 -13.549 1.00 94.00 85 PHE A CA 1
ATOM 670 C C . PHE A 1 85 ? 2.972 -3.658 -14.959 1.00 94.00 85 PHE A C 1
ATOM 672 O O . PHE A 1 85 ? 3.362 -2.679 -15.596 1.00 94.00 85 PHE A O 1
ATOM 679 N N . ALA A 1 86 ? 2.023 -4.478 -15.418 1.00 93.56 86 ALA A N 1
ATOM 680 C CA . ALA A 1 86 ? 1.330 -4.263 -16.689 1.00 93.56 86 ALA A CA 1
ATOM 681 C C . ALA A 1 86 ? 0.624 -2.897 -16.716 1.00 93.56 86 ALA A C 1
ATOM 683 O O . ALA A 1 86 ? 0.786 -2.119 -17.658 1.00 93.56 86 ALA A O 1
ATOM 684 N N . TYR A 1 87 ? -0.070 -2.540 -15.634 1.00 93.25 87 TYR A N 1
ATOM 685 C CA . TYR A 1 87 ? -0.686 -1.225 -15.476 1.00 93.25 87 TYR A CA 1
ATOM 686 C C . TYR A 1 87 ? 0.346 -0.086 -15.482 1.00 93.25 87 TYR A C 1
ATOM 688 O O . TYR A 1 87 ? 0.114 0.958 -16.098 1.00 93.25 87 TYR A O 1
ATOM 696 N N . LYS A 1 88 ? 1.499 -0.262 -14.823 1.00 94.56 88 LYS A N 1
ATOM 697 C CA . LYS A 1 88 ? 2.579 0.739 -14.824 1.00 94.56 88 LYS A CA 1
ATOM 698 C C . LYS A 1 88 ? 3.206 0.914 -16.209 1.00 94.56 88 LYS A C 1
ATOM 700 O O . LYS A 1 88 ? 3.473 2.055 -16.580 1.00 94.56 88 LYS A O 1
ATOM 705 N N . LEU A 1 89 ? 3.390 -0.168 -16.968 1.00 94.25 89 LEU A N 1
ATOM 706 C CA . LEU A 1 89 ? 3.849 -0.130 -18.361 1.00 94.25 89 LEU A CA 1
ATOM 707 C C . LEU A 1 89 ? 2.848 0.610 -19.247 1.00 94.25 89 LEU A C 1
ATOM 709 O O . LEU A 1 89 ? 3.218 1.557 -19.937 1.00 94.25 89 LEU A O 1
ATOM 713 N N . TYR A 1 90 ? 1.566 0.253 -19.158 1.00 94.06 90 TYR A N 1
ATOM 714 C CA . TYR A 1 90 ? 0.499 0.945 -19.877 1.00 94.06 90 TYR A CA 1
ATOM 715 C C . TYR A 1 90 ? 0.483 2.446 -19.563 1.00 94.06 90 TYR A C 1
ATOM 717 O O . TYR A 1 90 ? 0.495 3.275 -20.471 1.00 94.06 90 TYR A O 1
ATOM 725 N N . LYS A 1 91 ? 0.541 2.826 -18.279 1.00 92.94 91 LYS A N 1
ATOM 726 C CA . LYS A 1 91 ? 0.611 4.239 -17.876 1.00 92.94 91 LYS A CA 1
ATOM 727 C C . LYS A 1 91 ? 1.852 4.962 -18.399 1.00 92.94 91 LYS A C 1
ATOM 729 O O . LYS A 1 91 ? 1.745 6.145 -18.705 1.00 92.94 91 LYS A O 1
ATOM 734 N N . ALA A 1 92 ? 2.996 4.286 -18.492 1.00 93.00 92 ALA A N 1
ATOM 735 C CA . ALA A 1 92 ? 4.227 4.877 -19.008 1.00 93.00 92 ALA A CA 1
ATOM 736 C C . ALA A 1 92 ? 4.165 5.175 -20.517 1.00 93.00 92 ALA A C 1
ATOM 738 O O . ALA A 1 92 ? 4.876 6.069 -20.962 1.00 93.00 92 ALA A O 1
ATOM 739 N N . MET A 1 93 ? 3.319 4.466 -21.274 1.00 94.00 93 MET A N 1
ATOM 740 C CA . MET A 1 93 ? 3.210 4.593 -22.737 1.00 94.00 93 MET A CA 1
ATOM 741 C C . MET A 1 93 ? 1.953 5.332 -23.220 1.00 94.00 93 MET A C 1
ATOM 743 O O . MET A 1 93 ? 1.889 5.741 -24.371 1.00 94.00 93 MET A O 1
ATOM 747 N N . ARG A 1 94 ? 0.920 5.473 -22.379 1.00 90.19 94 ARG A N 1
ATOM 748 C CA . ARG A 1 94 ? -0.382 6.028 -22.795 1.00 90.19 94 ARG A CA 1
ATOM 749 C C . ARG A 1 94 ? -0.392 7.550 -22.983 1.00 90.19 94 ARG A C 1
ATOM 751 O O . ARG A 1 94 ? -1.279 8.067 -23.657 1.00 90.19 94 ARG A O 1
ATOM 758 N N . LEU A 1 95 ? 0.488 8.280 -22.301 1.00 76.56 95 LEU A N 1
ATOM 759 C CA . LEU A 1 95 ? 0.505 9.747 -22.363 1.00 76.56 95 LEU A CA 1
ATOM 760 C C . LEU A 1 95 ? 1.108 10.230 -23.694 1.00 76.56 95 LEU A C 1
ATOM 762 O O . LEU A 1 95 ? 1.629 9.438 -24.469 1.00 76.56 95 LEU A O 1
ATOM 766 N N . ALA A 1 96 ? 1.010 11.529 -23.989 1.00 79.06 96 ALA A N 1
ATOM 767 C CA . ALA A 1 96 ? 1.738 12.096 -25.120 1.00 79.06 96 ALA A CA 1
ATOM 768 C C . ALA A 1 96 ? 3.248 11.995 -24.833 1.00 79.06 96 ALA A C 1
ATOM 770 O O . ALA A 1 96 ? 3.753 12.664 -23.931 1.00 79.06 96 ALA A O 1
ATOM 771 N N . GLY A 1 97 ? 3.939 11.127 -25.571 1.00 82.62 97 GLY A N 1
ATOM 772 C CA . GLY A 1 97 ? 5.314 10.717 -25.277 1.00 82.62 97 GLY A CA 1
ATOM 773 C C . GLY A 1 97 ? 5.388 9.508 -24.339 1.00 82.62 97 GLY A C 1
ATOM 774 O O . GLY A 1 97 ? 4.377 8.959 -23.909 1.00 82.62 97 GLY A O 1
ATOM 775 N N . THR A 1 98 ? 6.603 9.091 -24.000 1.00 89.50 98 THR A N 1
ATOM 776 C CA . THR A 1 98 ? 6.841 7.905 -23.169 1.00 89.50 98 THR A CA 1
ATOM 777 C C . THR A 1 98 ? 7.587 8.304 -21.906 1.00 89.50 98 THR A C 1
ATOM 779 O O . THR A 1 98 ? 8.530 9.090 -21.940 1.00 89.50 98 THR A O 1
ATOM 782 N N . ASN A 1 99 ? 7.202 7.744 -20.759 1.00 92.81 99 ASN A N 1
ATOM 783 C CA . ASN A 1 99 ? 8.044 7.794 -19.568 1.00 92.81 99 ASN A CA 1
ATOM 784 C C . ASN A 1 99 ? 9.133 6.719 -19.683 1.00 92.81 99 ASN A C 1
ATOM 786 O O . ASN A 1 99 ? 9.032 5.649 -19.072 1.00 92.81 99 ASN A O 1
ATOM 790 N N . ASP A 1 100 ? 10.158 7.006 -20.488 1.00 92.94 100 ASP A N 1
ATOM 791 C CA . ASP A 1 100 ? 11.218 6.052 -20.836 1.00 92.94 100 ASP A CA 1
ATOM 792 C C . ASP A 1 100 ? 11.933 5.506 -19.600 1.00 92.94 100 ASP A C 1
ATOM 794 O O . ASP A 1 100 ? 12.171 4.306 -19.497 1.00 92.94 100 ASP A O 1
ATOM 7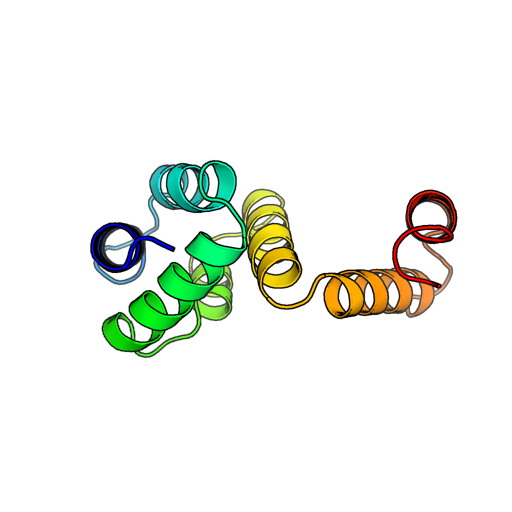98 N N . SER A 1 101 ? 12.187 6.353 -18.597 1.00 94.75 101 SER A N 1
ATOM 799 C CA . SER A 1 101 ? 12.814 5.927 -17.339 1.00 94.75 101 SER A CA 1
ATOM 800 C C . SER A 1 101 ? 12.008 4.830 -16.631 1.00 94.75 101 SER A C 1
ATOM 802 O O . SER A 1 101 ? 12.569 3.830 -16.177 1.00 94.75 101 SER A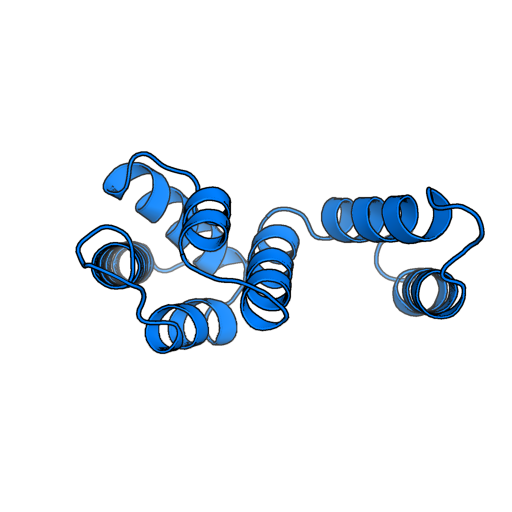 O 1
ATOM 804 N N . THR A 1 102 ? 10.680 4.973 -16.559 1.00 93.50 102 THR A N 1
ATOM 805 C CA . THR A 1 102 ? 9.817 3.954 -15.945 1.00 93.50 102 THR A CA 1
ATOM 806 C C . THR A 1 102 ? 9.719 2.707 -16.812 1.00 93.50 102 THR A C 1
ATOM 808 O O . THR A 1 102 ? 9.788 1.603 -16.271 1.00 93.50 102 THR A O 1
ATOM 811 N N . LEU A 1 103 ? 9.579 2.878 -18.128 1.00 92.88 103 LEU A N 1
ATOM 812 C CA . LEU A 1 103 ? 9.486 1.779 -19.084 1.00 92.88 103 LEU A CA 1
ATOM 813 C C . LEU A 1 103 ? 10.744 0.902 -19.038 1.00 92.88 103 LEU A C 1
ATOM 815 O O . LEU A 1 103 ? 10.644 -0.287 -18.736 1.00 92.88 103 LEU A O 1
ATOM 819 N N . ILE A 1 104 ? 11.921 1.501 -19.241 1.00 94.94 104 ILE A N 1
ATOM 820 C CA . ILE A 1 104 ? 13.21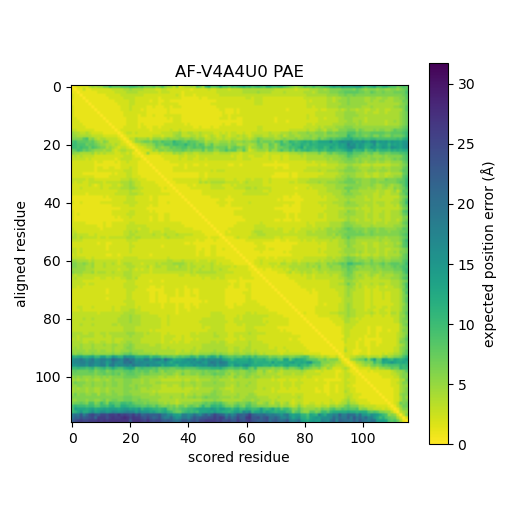9 0.813 -19.230 1.00 94.94 104 ILE A CA 1
ATOM 821 C C . ILE A 1 104 ? 13.423 0.098 -17.896 1.00 94.94 104 ILE A C 1
ATOM 823 O O . ILE A 1 104 ? 13.736 -1.091 -17.872 1.00 94.94 104 ILE A O 1
ATOM 827 N N . ARG A 1 105 ? 13.179 0.785 -16.772 1.00 94.62 105 ARG A N 1
ATOM 828 C CA . ARG A 1 105 ? 13.343 0.191 -15.440 1.00 94.62 105 ARG A CA 1
ATOM 829 C C . ARG A 1 105 ? 12.471 -1.049 -15.246 1.00 94.62 105 ARG A C 1
ATOM 831 O O . ARG A 1 105 ? 12.947 -2.030 -14.679 1.00 94.62 105 ARG A O 1
ATOM 838 N N . ILE A 1 106 ? 11.207 -1.021 -15.673 1.00 93.75 106 ILE A N 1
ATOM 839 C CA . ILE A 1 106 ? 10.308 -2.172 -15.503 1.00 93.75 106 ILE A CA 1
ATOM 840 C C . ILE A 1 106 ? 10.725 -3.317 -16.426 1.00 93.75 106 ILE A C 1
ATOM 842 O O . ILE A 1 106 ? 10.837 -4.441 -15.952 1.00 93.75 106 ILE A O 1
ATOM 846 N N . ILE A 1 107 ? 11.005 -3.049 -17.703 1.00 92.69 107 ILE A N 1
ATOM 847 C CA . ILE A 1 107 ? 11.413 -4.095 -18.651 1.00 92.69 107 ILE A CA 1
ATOM 848 C C . ILE A 1 107 ? 12.687 -4.799 -18.175 1.00 92.69 107 ILE A C 1
ATOM 850 O O . ILE A 1 107 ? 12.696 -6.021 -18.066 1.00 92.69 107 ILE A O 1
ATOM 854 N N . VAL A 1 108 ? 13.721 -4.039 -17.802 1.00 94.12 108 VAL A N 1
ATOM 855 C CA . VAL A 1 108 ? 15.003 -4.602 -17.353 1.00 94.12 108 VAL A CA 1
ATOM 856 C C . VAL A 1 108 ? 14.862 -5.359 -16.029 1.00 94.12 108 VAL A C 1
ATOM 858 O O . VAL A 1 108 ? 15.386 -6.453 -15.888 1.00 94.12 108 VAL A O 1
ATOM 861 N N . SER A 1 109 ? 14.143 -4.814 -15.041 1.00 93.19 109 SER A N 1
ATOM 862 C CA . SER A 1 109 ? 14.059 -5.455 -13.714 1.00 93.19 109 SER A CA 1
ATOM 863 C C . SER A 1 109 ? 13.100 -6.648 -13.638 1.00 93.19 109 SER A C 1
ATOM 865 O O . SER A 1 109 ? 13.102 -7.373 -12.635 1.00 93.19 109 SER A O 1
ATOM 867 N N . ARG A 1 110 ? 12.220 -6.830 -14.633 1.00 90.75 110 ARG A N 1
ATOM 868 C CA . ARG A 1 110 ? 11.170 -7.864 -14.616 1.00 90.75 110 ARG A CA 1
ATOM 869 C C . ARG A 1 110 ? 11.300 -8.910 -15.728 1.00 90.75 110 ARG A C 1
ATOM 871 O O . ARG A 1 110 ? 10.558 -9.892 -15.666 1.00 90.75 110 ARG A O 1
ATOM 878 N N . SER A 1 111 ? 12.224 -8.741 -16.679 1.00 88.12 111 SER A N 1
ATOM 879 C CA . SER A 1 111 ? 12.452 -9.664 -17.807 1.00 88.12 111 SER A CA 1
ATOM 880 C C . SER A 1 111 ? 12.683 -11.111 -17.376 1.00 88.12 111 SER A C 1
ATOM 882 O O . SER A 1 111 ? 12.189 -12.018 -18.028 1.00 88.12 111 SER A O 1
ATOM 884 N N . GLU A 1 112 ? 13.358 -11.328 -16.248 1.00 85.62 112 GLU A N 1
ATOM 885 C CA . GLU A 1 112 ? 13.724 -12.668 -15.761 1.00 85.62 112 GLU A CA 1
ATOM 886 C C . GLU A 1 112 ? 12.838 -13.167 -14.607 1.00 85.62 112 GLU A C 1
ATOM 888 O O . GLU A 1 112 ? 13.101 -14.214 -14.027 1.00 85.62 112 GLU A O 1
ATOM 893 N N . VAL A 1 113 ? 11.802 -12.405 -14.225 1.00 77.94 113 VAL A N 1
ATOM 894 C CA . VAL A 1 113 ? 11.001 -12.695 -13.017 1.00 77.94 113 VAL A CA 1
ATOM 895 C C . VAL A 1 113 ? 9.498 -12.779 -13.284 1.00 77.94 113 VAL A C 1
ATOM 897 O O . VAL A 1 113 ? 8.794 -13.466 -12.553 1.00 77.94 113 VAL A O 1
ATOM 900 N N . ILE A 1 114 ? 8.976 -12.013 -14.248 1.00 60.81 114 ILE A N 1
ATOM 901 C CA . ILE A 1 114 ? 7.532 -11.960 -14.568 1.00 60.81 114 ILE A CA 1
ATOM 902 C C . ILE A 1 114 ? 7.251 -12.337 -16.030 1.00 60.81 114 ILE A C 1
ATOM 904 O O . ILE A 1 114 ? 6.127 -12.706 -16.345 1.00 60.81 114 ILE A O 1
ATOM 908 N N . LEU A 1 115 ? 8.240 -12.207 -16.920 1.00 54.81 115 LEU A N 1
ATOM 909 C CA . LEU A 1 115 ? 8.080 -12.376 -18.372 1.00 54.81 115 LEU A CA 1
ATOM 910 C C . LEU A 1 115 ? 8.468 -13.776 -18.894 1.00 54.81 115 LEU A C 1
ATOM 912 O O . LEU A 1 115 ? 8.447 -13.984 -20.105 1.00 54.81 115 LEU A O 1
ATOM 916 N N . ILE A 1 116 ? 8.790 -14.711 -17.996 1.00 46.50 116 ILE A N 1
ATOM 917 C CA . ILE A 1 116 ? 9.012 -16.143 -18.261 1.00 46.50 116 ILE A CA 1
ATOM 918 C C . ILE A 1 116 ? 7.947 -16.912 -17.484 1.00 46.50 116 ILE A C 1
ATOM 920 O O . ILE A 1 116 ? 7.357 -17.847 -18.065 1.00 46.50 116 ILE A O 1
#

Radius of gyration: 15.77 Å; Cα contacts (8 Å, |Δi|>4): 107; chains: 1; bounding box: 33×29×40 Å

Foldseek 3Di:
DDLVVLLVLLVQQCCQFVVDDAGDLVSLCVSLVPDDLVSVVSNQVNNCVVVVDGPLVRLVVHDDDPSSVVSVLSNCCSVPVLVSLVVQCCVQPVDPDGVVVSNVVSCVVCVVPNVD

Nearest PDB structures (foldseek):
  8w5s-assembly3_C  TM=9.772E-01  e=1.233E-09  Homo sapiens
  2zoc-assembly2_B  TM=9.803E-01  e=2.107E-09  Homo sapiens
  1aii-assembly1_A  TM=9.777E-01  e=4.232E-09  Homo sapiens
  1dm5-assembly1_E  TM=9.772E-01  e=4.232E-09  Hydra vulgaris
  1mcx-assembly1_A  TM=9.697E-01  e=2.115E-08  Sus scrofa

Secondary structure (DSSP, 8-state):
--HHHHHHHHHHHHHHTTTSSS--HHHHHHHHHHS-HHHHHHHHHHHHHHHSS-HHHHHHHH--HHHHHHHHHHHHHHH-HHHHHHHHHHHHHHSSS--HHHHHHHHHHHTTTT--